Protein AF-A0A9P6NLD6-F1 (afdb_monomer_lite)

Organism: NCBI:txid708437

Secondary structure (DSSP, 8-state):
----PPP-----SSS--EEEEEEE-SSGGGGGHHHHHHHHTTSTTEEEEEEE-TTGGGSS-GGG-B-TTSPBPEEEEHHHHT-----TTT--TT--GGG-GGGHHHHHHHHHHHTT--

Sequence (118 aa):
MNTKTRPRFPVSETSARIHILLATTGSVASIKLPSIVKSLSIYFNIELQVVTTAHSLHFYEAAAVLTHDGEPVKVCKDADEWSVSSCSTCGIFGRFITDCVEHQPEIERKKKKLFAIR

Radius of gyration: 18.7 Å; chains: 1; bounding box: 70×32×32 Å

Structure (mmCIF, N/CA/C/O backbone):
data_AF-A0A9P6NLD6-F1
#
_entry.id   AF-A0A9P6NLD6-F1
#
loop_
_atom_site.group_PDB
_atom_site.id
_atom_site.type_symbol
_atom_site.label_atom_id
_atom_site.label_alt_id
_atom_site.label_comp_id
_atom_site.label_asym_id
_atom_site.label_entity_id
_atom_site.label_seq_id
_atom_site.pdbx_PDB_ins_code
_atom_site.Cartn_x
_atom_site.Cartn_y
_atom_site.Cartn_z
_atom_site.occupancy
_atom_site.B_iso_or_equiv
_atom_site.auth_seq_id
_atom_site.auth_comp_id
_atom_site.auth_asym_id
_atom_site.auth_atom_id
_atom_site.pdbx_PDB_model_num
ATOM 1 N N . MET A 1 1 ? -36.172 8.563 -8.040 1.00 39.56 1 MET A N 1
ATOM 2 C CA . MET A 1 1 ? -34.849 8.779 -7.412 1.00 39.56 1 MET A CA 1
ATOM 3 C C . MET A 1 1 ? -34.334 7.428 -6.941 1.00 39.56 1 MET A C 1
ATOM 5 O O . MET A 1 1 ? -34.858 6.902 -5.974 1.00 39.56 1 MET A O 1
ATOM 9 N N . ASN A 1 2 ? -33.419 6.810 -7.690 1.00 39.44 2 ASN A N 1
ATOM 10 C CA . ASN A 1 2 ? -32.922 5.462 -7.405 1.00 39.44 2 ASN A CA 1
ATOM 11 C C . ASN A 1 2 ? -31.562 5.579 -6.703 1.00 39.44 2 ASN A C 1
ATOM 13 O O . ASN A 1 2 ? -30.545 5.843 -7.346 1.00 39.44 2 ASN A O 1
ATOM 17 N N . THR A 1 3 ? -31.552 5.471 -5.376 1.00 48.56 3 THR A N 1
ATOM 18 C CA . THR A 1 3 ? -30.322 5.439 -4.584 1.00 48.56 3 THR A CA 1
ATOM 19 C C . THR A 1 3 ? -29.716 4.049 -4.711 1.00 48.56 3 THR A C 1
ATOM 21 O O . THR A 1 3 ? -29.993 3.156 -3.918 1.00 48.56 3 THR A O 1
ATOM 24 N N . LYS A 1 4 ? -28.883 3.864 -5.741 1.00 39.88 4 LYS A N 1
ATOM 25 C CA . LYS A 1 4 ? -28.043 2.675 -5.902 1.00 39.88 4 LYS A CA 1
ATOM 26 C C . LYS A 1 4 ? -27.195 2.519 -4.637 1.00 39.88 4 LYS A C 1
ATOM 28 O O . LYS A 1 4 ? -26.175 3.192 -4.477 1.00 39.88 4 LYS A O 1
ATOM 33 N N . THR A 1 5 ? -27.654 1.686 -3.710 1.00 54.66 5 THR A N 1
ATOM 34 C CA . THR A 1 5 ? -26.928 1.349 -2.493 1.00 54.66 5 THR A CA 1
ATOM 35 C C . THR A 1 5 ? -25.617 0.714 -2.925 1.00 54.66 5 THR A C 1
ATOM 37 O O . THR A 1 5 ? -25.586 -0.269 -3.666 1.00 54.66 5 THR A O 1
ATOM 40 N N . ARG A 1 6 ? -24.503 1.352 -2.549 1.00 49.47 6 ARG A N 1
ATOM 41 C CA . ARG A 1 6 ? -23.178 0.791 -2.808 1.00 49.47 6 ARG A CA 1
ATOM 42 C C . ARG A 1 6 ? -23.108 -0.570 -2.111 1.00 49.47 6 ARG A C 1
ATOM 44 O O . ARG A 1 6 ? -23.616 -0.673 -0.992 1.00 49.47 6 ARG A O 1
ATOM 51 N N . PRO A 1 7 ? -22.513 -1.594 -2.742 1.00 46.56 7 PRO A N 1
ATOM 52 C CA . PRO A 1 7 ? -22.353 -2.892 -2.105 1.00 46.56 7 PRO A CA 1
ATOM 53 C C . PRO A 1 7 ? -21.633 -2.691 -0.770 1.00 46.56 7 PRO A C 1
ATOM 55 O O . PRO A 1 7 ? -20.515 -2.176 -0.722 1.00 46.56 7 PRO A O 1
ATOM 58 N N . ARG A 1 8 ? -22.324 -3.021 0.322 1.00 57.12 8 ARG A N 1
ATOM 59 C CA . ARG A 1 8 ? -21.760 -3.009 1.666 1.00 57.12 8 ARG A CA 1
ATOM 60 C C . ARG A 1 8 ? -21.069 -4.350 1.833 1.00 57.12 8 ARG A C 1
ATOM 62 O O . ARG A 1 8 ? -21.735 -5.380 1.842 1.00 57.12 8 ARG A O 1
ATOM 69 N N . PHE A 1 9 ? -19.742 -4.335 1.873 1.00 58.91 9 PHE A N 1
ATOM 70 C CA . PHE A 1 9 ? -18.972 -5.540 2.154 1.00 58.91 9 PHE A CA 1
ATOM 71 C C . PHE A 1 9 ? -19.460 -6.134 3.487 1.00 58.91 9 PHE A C 1
ATOM 73 O O . PHE A 1 9 ? -19.655 -5.366 4.436 1.00 58.91 9 PHE A O 1
ATOM 80 N N . PRO A 1 10 ? -19.728 -7.450 3.561 1.00 52.97 10 PRO A N 1
ATOM 81 C CA . PRO A 1 10 ? -20.160 -8.079 4.800 1.00 52.97 10 PRO A CA 1
ATOM 82 C C . PRO A 1 10 ? -19.017 -7.981 5.812 1.00 52.97 10 PRO A C 1
ATOM 84 O O . PRO A 1 10 ? -17.966 -8.592 5.643 1.00 52.97 10 PRO A O 1
ATOM 87 N N . VAL A 1 11 ? -19.205 -7.156 6.838 1.00 57.47 11 VAL A N 1
ATOM 88 C CA . VAL A 1 11 ? -18.256 -7.011 7.941 1.00 57.47 11 VAL A CA 1
ATOM 89 C C . VAL A 1 11 ? -18.599 -8.093 8.961 1.00 57.47 11 VAL A C 1
ATOM 91 O O . VAL A 1 11 ? -19.646 -8.020 9.597 1.00 57.47 11 VAL A O 1
ATOM 94 N N . SER A 1 12 ? -17.763 -9.126 9.077 1.00 54.00 12 SER A N 1
ATOM 95 C CA . SER A 1 12 ? -17.922 -10.173 10.092 1.00 54.00 12 SER A CA 1
ATOM 96 C C . SER A 1 12 ? -17.714 -9.584 11.490 1.00 54.00 12 SER A C 1
ATOM 98 O O . SER A 1 12 ? -16.707 -8.922 11.748 1.00 54.00 12 SER A O 1
ATOM 100 N N . GLU A 1 13 ? -18.670 -9.810 12.385 1.00 61.41 13 GLU A N 1
ATOM 101 C CA . GLU A 1 13 ? -18.724 -9.235 13.730 1.00 61.41 13 GLU A CA 1
ATOM 102 C C . GLU A 1 13 ? -17.678 -9.845 14.677 1.00 61.41 13 GLU A C 1
ATOM 104 O O . GLU A 1 13 ? -17.970 -10.695 15.508 1.00 61.41 13 GLU A O 1
ATOM 109 N N . THR A 1 14 ? -16.442 -9.365 14.591 1.00 53.03 14 THR A N 1
ATOM 110 C CA . THR A 1 14 ? -15.446 -9.486 15.664 1.00 53.03 14 THR A CA 1
ATOM 111 C C . THR A 1 14 ? -14.610 -8.215 15.654 1.00 53.03 14 THR A C 1
ATOM 113 O O . THR A 1 14 ? -13.715 -8.087 14.829 1.00 53.03 14 THR A O 1
ATOM 116 N N . SER A 1 15 ? -14.955 -7.247 16.518 1.00 58.44 15 SER A N 1
ATOM 117 C CA . SER A 1 15 ? -14.232 -5.975 16.736 1.00 58.44 15 SER A CA 1
ATOM 118 C C . SER A 1 15 ? -13.676 -5.360 15.439 1.00 58.44 15 SER A C 1
ATOM 120 O O . SER A 1 15 ? -12.470 -5.310 15.202 1.00 58.44 15 SER A O 1
ATOM 122 N N . ALA A 1 16 ? -14.589 -5.005 14.535 1.00 68.88 16 ALA A N 1
ATOM 123 C CA . ALA A 1 16 ? -14.303 -4.933 13.109 1.00 68.88 16 ALA A CA 1
ATOM 124 C C . ALA A 1 16 ? -13.475 -3.704 12.702 1.00 68.88 16 ALA A C 1
ATOM 126 O O . ALA A 1 16 ? -14.013 -2.678 12.277 1.00 68.88 16 ALA A O 1
ATOM 127 N N . ARG A 1 17 ? -12.149 -3.809 12.809 1.00 77.94 17 ARG A N 1
ATOM 128 C CA . ARG A 1 17 ? -11.248 -2.943 12.047 1.00 77.94 17 ARG A CA 1
ATOM 129 C C . 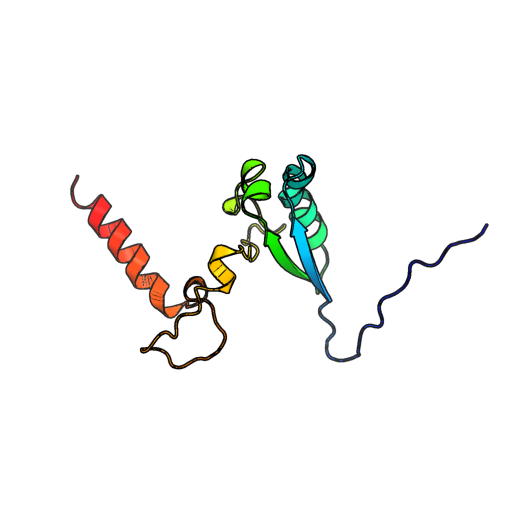ARG A 1 17 ? -11.374 -3.290 10.564 1.00 77.94 17 ARG A C 1
ATOM 131 O O . ARG A 1 17 ? -11.409 -4.460 10.190 1.00 77.94 17 ARG A O 1
ATOM 138 N N . ILE A 1 18 ? -11.477 -2.273 9.719 1.00 86.81 18 ILE A N 1
ATOM 139 C CA . ILE A 1 18 ? -11.543 -2.439 8.269 1.00 86.81 18 ILE A CA 1
ATOM 140 C C . ILE A 1 18 ? -10.109 -2.462 7.747 1.00 86.81 18 ILE A C 1
ATOM 142 O O . ILE A 1 18 ? -9.408 -1.454 7.804 1.00 86.81 18 ILE A O 1
ATOM 146 N N . HIS A 1 19 ? -9.684 -3.605 7.221 1.00 89.12 19 HIS A N 1
ATOM 147 C CA . HIS A 1 19 ? -8.382 -3.744 6.578 1.00 89.12 19 HIS A CA 1
ATOM 148 C C . HIS A 1 19 ? -8.505 -3.371 5.099 1.00 89.12 19 HIS A C 1
ATOM 150 O O . HIS A 1 19 ? -9.278 -3.984 4.359 1.00 89.12 19 HIS A O 1
ATOM 156 N N . ILE A 1 20 ? -7.761 -2.355 4.668 1.00 91.50 20 ILE A N 1
ATOM 157 C CA . ILE A 1 20 ? -7.763 -1.863 3.289 1.00 91.50 20 ILE A CA 1
ATOM 158 C C . ILE A 1 20 ? -6.368 -2.046 2.695 1.00 91.50 20 ILE A C 1
ATOM 160 O O . ILE A 1 20 ? -5.388 -1.477 3.177 1.00 91.50 20 ILE A O 1
ATOM 164 N N . LEU A 1 21 ? -6.303 -2.806 1.601 1.00 93.50 21 LEU A N 1
ATOM 165 C CA . LEU A 1 21 ? -5.102 -2.988 0.796 1.00 93.50 21 LEU A CA 1
ATOM 166 C C . LEU A 1 21 ? -5.178 -2.100 -0.451 1.00 93.50 21 LEU A C 1
ATOM 168 O O . LEU A 1 21 ? -6.075 -2.256 -1.281 1.00 93.50 21 LEU A O 1
ATOM 172 N N . LEU A 1 22 ? -4.242 -1.166 -0.588 1.00 94.44 22 LEU A N 1
ATOM 173 C CA . LEU A 1 22 ? -4.127 -0.288 -1.750 1.00 94.44 22 LEU A CA 1
ATOM 174 C C . LEU A 1 22 ? -3.026 -0.798 -2.675 1.00 94.44 22 LEU A C 1
ATOM 176 O O . LEU A 1 22 ? -1.867 -0.844 -2.282 1.00 94.44 22 LEU A O 1
ATOM 180 N N . ALA A 1 23 ? -3.368 -1.138 -3.914 1.00 94.50 23 ALA A N 1
ATOM 181 C CA . ALA A 1 23 ? -2.393 -1.559 -4.913 1.00 94.50 23 ALA A CA 1
ATOM 182 C C . ALA A 1 23 ? -2.096 -0.426 -5.906 1.00 94.50 23 ALA A C 1
ATOM 184 O O . ALA A 1 23 ? -3.024 0.184 -6.445 1.00 94.50 23 ALA A O 1
ATOM 185 N N . THR A 1 24 ? -0.817 -0.164 -6.182 1.00 95.31 24 THR A N 1
ATOM 186 C CA . THR A 1 24 ? -0.391 0.779 -7.227 1.00 95.31 24 THR A CA 1
ATOM 187 C C . THR A 1 24 ? 0.482 0.106 -8.275 1.00 95.31 24 THR A C 1
ATOM 189 O O . THR A 1 24 ? 1.404 -0.657 -7.978 1.00 95.31 24 THR A O 1
ATOM 192 N N . THR A 1 25 ? 0.206 0.435 -9.532 1.00 94.50 25 THR A N 1
ATOM 193 C CA . THR A 1 25 ? 0.921 -0.075 -10.706 1.00 94.50 25 THR A CA 1
ATOM 194 C C . THR A 1 25 ? 1.599 1.070 -11.467 1.00 94.50 25 THR A C 1
ATOM 196 O O . THR A 1 25 ? 1.491 2.235 -11.069 1.00 94.50 25 THR A O 1
ATOM 199 N N . GLY A 1 26 ? 2.338 0.755 -12.537 1.00 92.44 26 GLY A N 1
ATOM 200 C CA . GLY A 1 26 ? 3.063 1.708 -13.392 1.00 92.44 26 GLY A CA 1
ATOM 201 C C . GLY A 1 26 ? 2.164 2.651 -14.202 1.00 92.44 26 GLY A C 1
ATOM 202 O O . GLY A 1 26 ? 2.213 2.669 -15.426 1.00 92.44 26 GLY A O 1
ATOM 203 N N . SER A 1 27 ? 1.331 3.428 -13.517 1.00 94.19 27 SER A N 1
ATOM 204 C CA . SER A 1 27 ? 0.500 4.495 -14.058 1.00 94.19 27 SER A CA 1
ATOM 205 C C . SER A 1 27 ? 0.871 5.805 -13.382 1.00 94.19 27 SER A C 1
ATOM 207 O O . SER A 1 27 ? 1.092 5.846 -12.173 1.00 94.19 27 SER A O 1
ATOM 209 N N . VAL A 1 28 ? 0.833 6.899 -14.142 1.00 95.25 28 VAL A N 1
ATOM 210 C CA . VAL A 1 28 ? 1.027 8.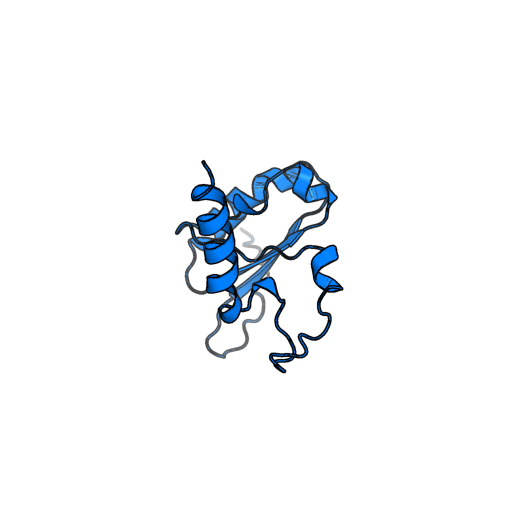258 -13.613 1.00 95.25 28 VAL A CA 1
ATOM 211 C C . VAL A 1 28 ? 0.022 8.568 -12.494 1.00 95.25 28 VAL A C 1
ATOM 213 O O . VAL A 1 28 ? 0.318 9.345 -11.590 1.00 95.25 28 VAL A O 1
ATOM 216 N N . ALA A 1 29 ? -1.147 7.915 -12.490 1.00 94.25 29 ALA A N 1
ATOM 217 C CA . ALA A 1 29 ? -2.142 8.052 -11.427 1.00 94.25 29 ALA A CA 1
ATOM 218 C C . ALA A 1 29 ? -1.605 7.682 -10.028 1.00 94.25 29 ALA A C 1
ATOM 220 O O . ALA A 1 29 ? -2.121 8.192 -9.030 1.00 94.25 29 ALA A O 1
ATOM 221 N N . SER A 1 30 ? -0.557 6.857 -9.949 1.00 95.69 30 SER A N 1
ATOM 222 C CA . SER A 1 30 ? 0.054 6.406 -8.695 1.00 95.69 30 SER A CA 1
ATOM 223 C C . SER A 1 30 ? 0.671 7.540 -7.872 1.00 95.69 30 SER A C 1
ATOM 225 O O . SER A 1 30 ? 0.751 7.414 -6.653 1.00 95.69 30 SER A O 1
ATOM 227 N N . ILE A 1 31 ? 0.983 8.694 -8.479 1.00 96.06 31 ILE A N 1
ATOM 228 C CA . ILE A 1 31 ? 1.428 9.898 -7.751 1.00 96.06 31 ILE A CA 1
ATOM 229 C C . ILE A 1 31 ? 0.404 10.384 -6.709 1.00 96.06 31 ILE A C 1
ATOM 231 O O . ILE A 1 31 ? 0.755 11.070 -5.754 1.00 96.06 31 ILE A O 1
ATOM 235 N N . LYS A 1 32 ? -0.880 10.025 -6.868 1.00 95.62 32 LYS A N 1
ATOM 236 C CA . LYS A 1 32 ? -1.955 10.415 -5.942 1.00 95.62 32 LYS A CA 1
ATOM 237 C C . LYS A 1 32 ? -2.042 9.525 -4.705 1.00 95.62 32 LYS A C 1
ATOM 239 O O . LYS A 1 32 ? -2.811 9.849 -3.799 1.00 95.62 32 LYS A O 1
ATOM 244 N N . LEU A 1 33 ? -1.278 8.433 -4.644 1.00 95.75 33 LEU A N 1
ATOM 245 C CA . LEU A 1 33 ? -1.334 7.489 -3.532 1.00 95.75 33 LEU A CA 1
ATOM 246 C C . LEU A 1 33 ? -1.137 8.164 -2.161 1.00 95.75 33 LEU A C 1
ATOM 248 O O . LEU A 1 33 ? -1.989 7.935 -1.303 1.00 95.75 33 LEU A O 1
ATOM 252 N N . PRO A 1 34 ? -0.124 9.027 -1.931 1.00 94.81 34 PRO A N 1
ATOM 253 C CA . PRO A 1 34 ? 0.046 9.685 -0.634 1.00 94.81 34 PRO A CA 1
ATOM 254 C C . PRO A 1 34 ? -1.188 10.484 -0.197 1.00 94.81 34 PRO A C 1
ATOM 256 O O . PRO A 1 34 ? -1.591 10.436 0.962 1.00 94.81 34 PRO A O 1
ATOM 259 N N . SER A 1 35 ? -1.848 11.170 -1.138 1.00 95.56 35 SER A N 1
ATOM 260 C CA . SER A 1 35 ? -3.077 11.915 -0.845 1.00 95.56 35 SER A CA 1
ATOM 261 C C . SER A 1 35 ? -4.237 10.986 -0.489 1.00 95.56 35 SER A C 1
ATOM 263 O O . SER A 1 35 ? -5.009 11.306 0.410 1.00 95.56 35 SER A O 1
ATOM 265 N N . ILE A 1 36 ? -4.367 9.849 -1.179 1.00 95.31 36 ILE A N 1
ATOM 266 C CA . ILE A 1 36 ? -5.410 8.850 -0.906 1.00 95.31 36 ILE A CA 1
ATOM 267 C C . ILE A 1 36 ? -5.208 8.247 0.486 1.00 95.31 36 ILE A C 1
ATOM 269 O O . ILE A 1 36 ? -6.162 8.164 1.258 1.00 95.31 36 ILE A O 1
ATOM 273 N N . VAL A 1 37 ? -3.970 7.881 0.826 1.00 95.12 37 VAL A N 1
ATOM 274 C CA . VAL A 1 37 ? -3.614 7.337 2.144 1.00 95.12 37 VAL A CA 1
ATOM 275 C C . VAL A 1 37 ? -3.921 8.346 3.244 1.00 95.12 37 VAL A C 1
ATOM 277 O O . VAL A 1 37 ? -4.591 7.996 4.216 1.00 95.12 37 VAL A O 1
ATOM 280 N N . LYS A 1 38 ? -3.534 9.612 3.059 1.00 94.44 38 LYS A N 1
ATOM 281 C CA . LYS A 1 38 ? -3.829 10.675 4.022 1.00 94.44 38 LYS A CA 1
ATOM 282 C C . LYS A 1 38 ? -5.331 10.850 4.247 1.00 94.44 38 LYS A C 1
ATOM 284 O O . LYS A 1 38 ? -5.755 10.961 5.389 1.00 94.44 38 LYS A O 1
ATOM 289 N N . SER A 1 39 ? -6.139 10.842 3.185 1.00 94.44 39 SER A N 1
ATOM 290 C CA . SER A 1 39 ? -7.598 10.973 3.301 1.00 94.44 39 SER A CA 1
ATOM 291 C C . SER A 1 39 ? -8.263 9.756 3.947 1.00 94.44 39 SER A C 1
ATOM 293 O O . SER A 1 39 ? -9.195 9.920 4.729 1.00 94.44 39 SER A O 1
ATOM 295 N N . LEU A 1 40 ? -7.800 8.542 3.643 1.00 92.00 40 LEU A N 1
ATOM 296 C CA . LEU A 1 40 ? -8.353 7.314 4.223 1.00 92.00 40 LEU A CA 1
ATOM 297 C C . LEU A 1 40 ? -7.960 7.130 5.691 1.00 92.00 40 LEU A C 1
ATOM 299 O O . LEU A 1 40 ? -8.744 6.600 6.471 1.00 92.00 40 LEU A O 1
ATOM 303 N N . SER A 1 41 ? -6.783 7.614 6.076 1.00 90.88 41 SER A N 1
ATOM 304 C CA . SER A 1 41 ? -6.288 7.549 7.451 1.00 90.88 41 SER A CA 1
ATOM 305 C C . SER A 1 41 ? -7.074 8.418 8.441 1.00 90.88 41 SER A C 1
ATOM 307 O O . SER A 1 41 ? -6.887 8.261 9.641 1.00 90.88 41 SER A O 1
ATOM 309 N N . ILE A 1 42 ? -7.929 9.333 7.970 1.00 91.06 42 ILE A N 1
ATOM 310 C CA . ILE A 1 42 ? -8.769 10.185 8.832 1.00 91.06 42 ILE A CA 1
ATOM 311 C C . ILE A 1 42 ? -9.887 9.368 9.496 1.00 91.06 42 ILE A C 1
ATOM 313 O O . ILE A 1 42 ? -10.404 9.739 10.550 1.00 91.06 42 ILE A O 1
ATOM 317 N N . TYR A 1 43 ? -10.300 8.263 8.877 1.00 88.44 43 TYR A N 1
ATOM 318 C CA . TYR A 1 43 ? -11.389 7.449 9.394 1.00 88.44 43 TYR A CA 1
ATOM 319 C C . TYR A 1 43 ? -10.899 6.531 10.516 1.00 88.44 43 TYR A C 1
ATOM 321 O O . TYR A 1 43 ? -9.944 5.772 10.356 1.00 88.44 43 TYR A O 1
ATOM 329 N N . PHE A 1 44 ? -11.606 6.561 11.645 1.00 75.94 44 PHE A N 1
ATOM 330 C CA . PHE A 1 44 ? -11.367 5.642 12.7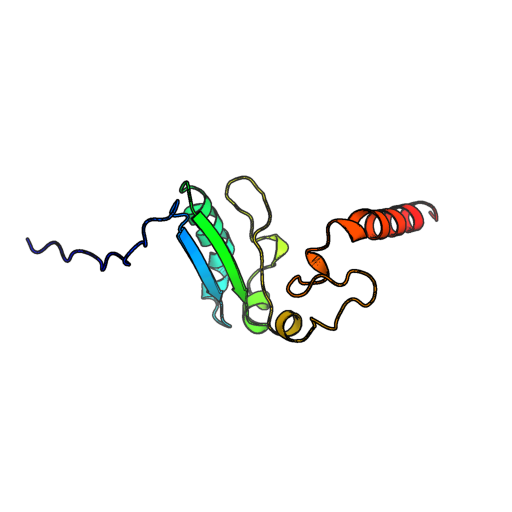52 1.00 75.94 44 PHE A CA 1
ATOM 331 C C . PHE A 1 44 ? -11.605 4.186 12.323 1.00 75.94 44 PHE A C 1
ATOM 333 O O . PHE A 1 44 ? -12.447 3.902 11.470 1.00 75.94 44 PHE A O 1
ATOM 340 N N . ASN A 1 45 ? -10.872 3.261 12.952 1.00 84.12 45 ASN A N 1
ATOM 341 C CA . ASN A 1 45 ? -10.998 1.811 12.766 1.00 84.12 45 ASN A CA 1
ATOM 342 C C . ASN A 1 45 ? -10.541 1.275 11.397 1.00 84.12 45 ASN A C 1
ATOM 344 O O . ASN A 1 45 ? -10.953 0.178 11.021 1.00 84.12 45 ASN A O 1
ATOM 348 N N . ILE A 1 46 ? -9.678 1.989 10.671 1.00 88.06 46 ILE A N 1
ATOM 349 C CA . ILE A 1 46 ? -9.086 1.492 9.421 1.00 88.06 46 ILE A CA 1
ATOM 350 C C . ILE A 1 46 ? -7.618 1.116 9.630 1.00 88.06 46 ILE A C 1
ATOM 352 O O . ILE A 1 46 ? -6.857 1.863 10.241 1.00 88.06 46 ILE A O 1
ATOM 356 N N . GLU A 1 47 ? -7.214 -0.029 9.084 1.00 87.75 47 GLU A N 1
ATOM 357 C CA . GLU A 1 47 ? -5.811 -0.401 8.914 1.00 87.75 47 GLU A CA 1
ATOM 358 C C . GLU A 1 47 ? -5.463 -0.378 7.422 1.00 87.75 47 GLU A C 1
ATOM 360 O O . GLU A 1 47 ? -6.113 -1.050 6.616 1.00 87.75 47 GLU A O 1
ATOM 365 N N . LEU A 1 48 ? -4.455 0.414 7.051 1.00 91.75 48 LEU A N 1
ATOM 366 C CA . LEU A 1 48 ? -4.021 0.592 5.667 1.00 91.75 48 LEU A CA 1
ATOM 367 C C . LEU A 1 48 ? -2.709 -0.141 5.412 1.00 91.75 48 LEU A C 1
ATOM 369 O O . LEU A 1 48 ? -1.757 -0.030 6.184 1.00 91.75 48 LEU A O 1
ATOM 373 N N . GLN A 1 49 ? -2.646 -0.827 4.278 1.00 92.62 49 GLN A N 1
ATOM 374 C CA . GLN A 1 49 ? -1.418 -1.387 3.727 1.00 92.62 49 GLN A CA 1
ATOM 375 C C . GLN A 1 49 ? -1.355 -1.069 2.236 1.00 92.62 49 GLN A C 1
ATOM 377 O O . GLN A 1 49 ? -2.385 -1.000 1.560 1.00 92.62 49 GLN A O 1
ATOM 382 N N . VAL A 1 50 ? -0.151 -0.865 1.715 1.00 94.31 50 VAL A N 1
ATOM 383 C CA . VAL A 1 50 ? 0.067 -0.538 0.307 1.00 94.31 50 VAL A CA 1
ATOM 384 C C . VAL A 1 50 ? 0.917 -1.623 -0.341 1.00 94.31 50 VAL A C 1
ATOM 386 O O . VAL A 1 50 ? 1.961 -1.979 0.188 1.00 94.31 50 VAL A O 1
ATOM 389 N N . VAL A 1 51 ? 0.504 -2.110 -1.507 1.00 94.44 51 VAL A N 1
ATOM 390 C CA . VAL A 1 51 ? 1.298 -2.990 -2.374 1.00 94.44 51 VAL A CA 1
ATOM 391 C C . VAL A 1 51 ? 1.686 -2.219 -3.621 1.00 94.44 51 VAL A C 1
ATOM 393 O O . VAL A 1 51 ? 0.849 -1.580 -4.262 1.00 94.44 51 VAL A O 1
ATOM 396 N N . THR A 1 52 ? 2.968 -2.250 -3.960 1.00 93.50 52 THR A N 1
ATOM 397 C CA . THR A 1 52 ? 3.522 -1.374 -4.992 1.00 93.50 52 THR A CA 1
ATOM 398 C C . THR A 1 52 ? 4.401 -2.158 -5.947 1.00 93.50 52 THR A C 1
ATOM 400 O O . THR A 1 52 ? 5.234 -2.965 -5.535 1.00 93.50 52 THR A O 1
ATOM 403 N N . THR A 1 53 ? 4.217 -1.911 -7.241 1.00 93.56 53 THR A N 1
ATOM 404 C CA . THR A 1 53 ? 5.141 -2.404 -8.271 1.00 93.56 53 THR A CA 1
ATOM 405 C C . THR A 1 53 ? 6.388 -1.521 -8.340 1.00 93.56 53 THR A C 1
ATOM 407 O O . THR A 1 53 ? 6.317 -0.327 -8.057 1.00 93.56 53 THR A O 1
ATOM 410 N N . ALA A 1 54 ? 7.516 -2.050 -8.823 1.00 91.19 54 ALA A N 1
ATOM 411 C CA . ALA A 1 54 ? 8.719 -1.237 -9.047 1.00 91.19 54 ALA A CA 1
ATOM 412 C C . ALA A 1 54 ? 8.447 -0.003 -9.936 1.00 91.19 54 ALA A C 1
ATOM 414 O O . ALA A 1 54 ? 8.921 1.091 -9.652 1.00 91.19 54 ALA A O 1
ATOM 415 N N . HIS A 1 55 ? 7.598 -0.155 -10.958 1.00 93.06 55 HIS A N 1
ATOM 416 C CA . HIS A 1 55 ? 7.229 0.917 -11.884 1.00 93.06 55 HIS A CA 1
ATOM 417 C C . HIS A 1 55 ? 6.413 2.043 -11.229 1.00 93.06 55 HIS A C 1
ATOM 419 O O . HIS A 1 55 ? 6.486 3.184 -11.679 1.00 93.06 55 HIS A O 1
ATOM 425 N N . SER A 1 56 ? 5.628 1.757 -10.183 1.00 92.25 56 SER A N 1
ATOM 426 C CA . SER A 1 56 ? 4.819 2.784 -9.513 1.00 92.25 56 SER A CA 1
ATOM 427 C C . SER A 1 56 ? 5.660 3.689 -8.614 1.00 92.25 56 SER A C 1
ATOM 429 O O . SER A 1 56 ? 5.371 4.883 -8.523 1.00 92.25 56 SER A O 1
ATOM 431 N N . LEU A 1 57 ? 6.742 3.153 -8.040 1.00 91.00 57 LEU A N 1
ATOM 432 C CA . LEU A 1 57 ? 7.710 3.894 -7.223 1.00 91.00 57 LEU A CA 1
ATOM 433 C C . LEU A 1 57 ? 8.488 4.957 -8.016 1.00 91.00 57 LEU A C 1
ATOM 435 O O . LEU A 1 57 ? 9.074 5.849 -7.421 1.00 91.00 57 LEU A O 1
ATOM 439 N N . HIS A 1 58 ? 8.454 4.932 -9.353 1.00 93.44 58 HIS A N 1
ATOM 440 C CA . HIS A 1 58 ? 8.996 6.037 -10.154 1.00 93.44 58 HIS A CA 1
ATOM 441 C C . HIS A 1 58 ? 8.183 7.333 -10.014 1.00 93.44 58 HIS A C 1
ATOM 443 O O . HIS A 1 58 ? 8.698 8.409 -10.310 1.00 93.44 58 HIS A O 1
ATOM 449 N N . PHE A 1 59 ? 6.914 7.246 -9.600 1.00 93.94 59 PHE A N 1
ATOM 450 C CA . PHE A 1 59 ? 6.017 8.401 -9.514 1.00 93.94 59 PHE A CA 1
ATOM 451 C C . PHE A 1 59 ? 5.909 8.987 -8.104 1.00 93.94 59 PHE A C 1
ATOM 453 O O . PHE A 1 59 ? 5.422 10.106 -7.957 1.00 93.94 59 PHE A O 1
ATOM 460 N N . TYR A 1 60 ? 6.313 8.249 -7.069 1.00 93.00 60 TYR A N 1
ATOM 461 C CA . TYR A 1 60 ? 6.286 8.707 -5.683 1.00 93.00 60 TYR A CA 1
ATOM 462 C C . TYR A 1 60 ? 7.283 7.921 -4.829 1.00 93.00 60 TYR A C 1
ATOM 464 O O . TYR A 1 60 ? 7.551 6.749 -5.072 1.00 93.00 60 TYR A O 1
ATOM 472 N N . GLU A 1 61 ? 7.757 8.555 -3.762 1.00 91.19 61 GLU A N 1
ATOM 473 C CA . GLU A 1 61 ? 8.631 7.917 -2.780 1.00 91.19 61 GLU A CA 1
ATOM 474 C C . GLU A 1 61 ? 7.826 7.160 -1.723 1.00 91.19 61 GLU A C 1
ATOM 476 O O . GLU A 1 61 ? 6.840 7.675 -1.191 1.00 91.19 61 GLU A O 1
ATOM 481 N N . ALA A 1 62 ? 8.279 5.963 -1.339 1.00 89.62 62 ALA A N 1
ATOM 482 C CA . ALA A 1 62 ? 7.626 5.180 -0.283 1.00 89.62 62 ALA A CA 1
ATOM 483 C C . ALA A 1 62 ? 7.588 5.936 1.061 1.00 89.62 62 ALA A C 1
ATOM 485 O O . ALA A 1 62 ? 6.611 5.836 1.797 1.00 89.62 62 ALA A O 1
ATOM 486 N N . ALA A 1 63 ? 8.604 6.760 1.341 1.00 89.88 63 ALA A N 1
ATOM 487 C CA . ALA A 1 63 ? 8.663 7.609 2.533 1.00 89.88 63 ALA A CA 1
ATOM 488 C C . ALA A 1 63 ? 7.609 8.734 2.545 1.00 89.88 63 ALA A C 1
ATOM 490 O O . ALA A 1 63 ? 7.296 9.267 3.605 1.00 89.88 63 ALA A O 1
ATOM 491 N N . ALA A 1 64 ? 7.050 9.098 1.385 1.00 91.00 64 ALA A N 1
ATOM 492 C CA . ALA A 1 64 ? 5.982 10.091 1.293 1.00 91.00 64 ALA A CA 1
ATOM 493 C C . ALA A 1 64 ? 4.602 9.510 1.650 1.00 91.00 64 ALA A C 1
ATOM 495 O O . ALA A 1 64 ? 3.634 10.259 1.790 1.00 91.00 64 ALA A O 1
ATOM 496 N N . VAL A 1 65 ? 4.489 8.184 1.786 1.00 93.31 65 VAL A N 1
ATOM 497 C CA . VAL A 1 65 ? 3.242 7.495 2.125 1.00 93.31 65 VAL A CA 1
ATOM 498 C C . VAL A 1 65 ? 3.042 7.519 3.641 1.00 93.31 65 VAL A C 1
ATOM 500 O O . VAL A 1 65 ? 3.356 6.568 4.358 1.00 93.31 65 VAL A O 1
ATOM 503 N N . LEU A 1 66 ? 2.518 8.644 4.118 1.00 93.38 66 LEU A N 1
ATOM 504 C CA . LEU A 1 66 ? 2.246 8.890 5.529 1.00 93.38 66 LEU A CA 1
ATOM 505 C C . LEU A 1 66 ? 0.739 8.930 5.793 1.00 93.38 66 LEU A C 1
ATOM 507 O O . LEU A 1 66 ? -0.053 9.398 4.968 1.00 93.38 66 LEU A O 1
ATOM 511 N N . THR A 1 67 ? 0.358 8.451 6.970 1.00 90.94 67 THR A N 1
ATOM 512 C CA . THR A 1 67 ? -0.975 8.646 7.546 1.00 90.94 67 THR A CA 1
ATOM 513 C C . THR A 1 67 ? -1.260 10.129 7.790 1.00 90.94 67 THR A C 1
ATOM 515 O O . THR A 1 67 ? -0.380 10.989 7.686 1.00 90.94 67 THR A O 1
ATOM 518 N N . HIS A 1 68 ? -2.509 10.446 8.134 1.00 91.50 68 HIS A N 1
ATOM 519 C CA . HIS A 1 68 ? -2.876 11.808 8.519 1.00 91.50 68 HIS A CA 1
ATOM 520 C C . HIS A 1 68 ? -2.049 12.321 9.711 1.00 91.50 68 HIS A C 1
ATOM 522 O O . HIS A 1 68 ? -1.683 13.496 9.731 1.00 91.50 68 HIS A O 1
ATOM 528 N N . ASP A 1 69 ? -1.696 11.424 10.632 1.00 89.25 69 ASP A N 1
ATOM 529 C CA . ASP A 1 69 ? -0.967 11.733 11.864 1.00 89.25 69 ASP A CA 1
ATOM 530 C C . ASP A 1 69 ? 0.561 11.745 11.676 1.00 89.25 69 ASP A C 1
ATOM 532 O O . ASP A 1 69 ? 1.302 12.043 12.607 1.00 89.25 69 ASP A O 1
ATOM 536 N N . GLY A 1 70 ? 1.043 11.474 10.456 1.00 88.88 70 GLY A N 1
ATOM 537 C CA . GLY A 1 70 ? 2.468 11.477 10.117 1.00 88.88 70 GLY A CA 1
ATOM 538 C C . GLY A 1 70 ? 3.173 10.133 10.307 1.00 88.88 70 GLY A C 1
ATOM 539 O O . GLY A 1 70 ? 4.357 10.027 9.997 1.00 88.88 70 GLY A O 1
ATOM 540 N N . GLU A 1 71 ? 2.458 9.097 10.743 1.00 88.06 71 GLU A N 1
ATOM 541 C CA . GLU A 1 71 ? 2.997 7.742 10.866 1.00 88.06 71 GLU A CA 1
ATOM 542 C C . GLU A 1 71 ? 3.182 7.089 9.486 1.00 88.06 71 GLU A C 1
ATOM 544 O O . GLU A 1 71 ? 2.296 7.218 8.628 1.00 88.06 71 GLU A O 1
ATOM 549 N N . PRO A 1 72 ? 4.293 6.373 9.248 1.00 89.88 72 PRO A N 1
ATOM 550 C CA . PRO A 1 72 ? 4.539 5.689 7.986 1.00 89.88 72 PRO A CA 1
ATOM 551 C C . PRO A 1 72 ? 3.595 4.497 7.801 1.00 89.88 72 PRO A C 1
ATOM 553 O O . PRO A 1 72 ? 3.389 3.693 8.710 1.00 89.88 72 PRO A O 1
ATOM 556 N N . VAL A 1 73 ? 3.043 4.352 6.595 1.00 90.00 73 VAL A N 1
ATOM 557 C CA . VAL A 1 73 ? 2.213 3.192 6.234 1.00 90.00 73 VAL A CA 1
ATOM 558 C C . VAL A 1 73 ? 3.084 2.080 5.659 1.00 90.00 73 VAL A C 1
ATOM 560 O O . VAL A 1 73 ? 4.050 2.340 4.943 1.00 90.00 73 VAL A O 1
ATOM 563 N N . LYS A 1 74 ? 2.728 0.821 5.938 1.00 90.12 74 LYS A N 1
ATOM 564 C CA . LYS A 1 74 ? 3.429 -0.345 5.389 1.00 90.12 74 LYS A CA 1
ATOM 565 C C . LYS A 1 74 ? 3.307 -0.380 3.863 1.00 90.12 74 LYS A C 1
ATOM 567 O O . LYS A 1 74 ? 2.206 -0.522 3.330 1.00 90.12 74 LYS A O 1
ATOM 572 N N . VAL A 1 75 ? 4.448 -0.287 3.182 1.00 92.44 75 VAL A N 1
ATOM 573 C CA . VAL A 1 75 ? 4.567 -0.396 1.724 1.00 92.44 75 VAL A 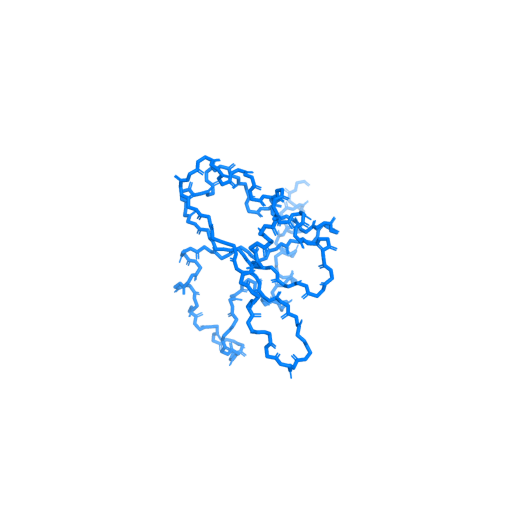CA 1
ATOM 574 C C . VAL A 1 75 ? 5.282 -1.700 1.385 1.00 92.44 75 VAL A C 1
ATOM 576 O O . VAL A 1 75 ? 6.488 -1.810 1.578 1.00 92.44 75 VAL A O 1
ATOM 579 N N . CYS A 1 76 ? 4.538 -2.675 0.875 1.00 89.94 76 CYS A N 1
ATOM 580 C CA . CYS A 1 76 ? 5.053 -3.951 0.398 1.00 89.94 76 CYS A CA 1
ATOM 581 C C . CYS A 1 76 ? 5.510 -3.819 -1.060 1.00 89.94 76 CYS A C 1
ATOM 583 O O . CYS A 1 76 ? 4.761 -3.326 -1.919 1.00 89.94 76 CYS A O 1
ATOM 585 N N . LYS A 1 77 ? 6.729 -4.273 -1.348 1.00 90.31 77 LYS A N 1
ATOM 586 C CA . LYS A 1 77 ? 7.279 -4.352 -2.705 1.00 90.31 77 LYS A CA 1
ATOM 587 C C . LYS A 1 77 ? 7.405 -5.809 -3.137 1.00 90.31 77 LYS A C 1
ATOM 589 O O . LYS A 1 77 ? 7.505 -6.708 -2.313 1.00 90.31 77 LYS A O 1
ATOM 594 N N . ASP A 1 78 ? 7.477 -6.021 -4.442 1.00 85.44 78 ASP A N 1
ATOM 595 C CA . ASP A 1 78 ? 7.693 -7.346 -5.039 1.00 85.44 78 ASP A CA 1
ATOM 596 C C . ASP A 1 78 ? 8.978 -8.029 -4.523 1.00 85.44 78 ASP A C 1
ATOM 598 O O . ASP A 1 78 ? 8.967 -9.189 -4.129 1.00 85.44 78 ASP A O 1
ATOM 602 N N . ALA A 1 79 ? 10.078 -7.273 -4.412 1.00 80.38 79 ALA A N 1
ATOM 603 C CA . ALA A 1 79 ? 11.341 -7.779 -3.867 1.00 80.38 79 ALA A CA 1
ATOM 604 C C . ALA A 1 79 ? 11.238 -8.197 -2.395 1.00 80.38 79 ALA A C 1
ATOM 606 O O . ALA A 1 79 ? 11.984 -9.072 -1.949 1.00 80.38 79 ALA A O 1
ATOM 607 N N . ASP A 1 80 ? 10.323 -7.571 -1.649 1.00 78.19 80 ASP A N 1
ATOM 608 C CA . ASP A 1 80 ? 10.104 -7.929 -0.264 1.00 78.19 80 ASP A CA 1
ATOM 609 C C . ASP A 1 80 ? 9.549 -9.360 -0.240 1.00 78.19 80 ASP A C 1
ATOM 611 O O . ASP A 1 80 ? 10.173 -10.204 0.393 1.00 78.19 80 ASP A O 1
ATOM 615 N N . GLU A 1 81 ? 8.499 -9.687 -1.004 1.00 73.19 81 GLU A N 1
ATOM 616 C CA . GLU A 1 81 ? 7.749 -10.965 -0.970 1.00 73.19 81 GLU A CA 1
ATOM 617 C C . GLU A 1 81 ? 8.609 -12.242 -0.880 1.00 73.19 81 GLU A C 1
ATOM 619 O O . GLU A 1 81 ? 8.246 -13.189 -0.182 1.00 73.19 81 GLU A O 1
ATOM 624 N N . TRP A 1 82 ? 9.788 -12.241 -1.496 1.00 68.62 82 TRP A N 1
ATOM 625 C CA . TRP A 1 82 ? 10.693 -13.394 -1.571 1.00 68.62 82 TRP A CA 1
ATOM 626 C C . TRP A 1 82 ? 11.895 -13.323 -0.617 1.00 68.62 82 TRP A C 1
ATOM 628 O O . TRP A 1 82 ? 12.657 -14.281 -0.494 1.00 68.62 82 TRP A O 1
ATOM 638 N N . SER A 1 83 ? 12.066 -12.204 0.084 1.00 58.38 83 SER A N 1
ATOM 639 C CA . SER A 1 83 ? 13.161 -11.951 1.031 1.00 58.38 83 SER A CA 1
ATOM 640 C C . SER A 1 83 ? 12.867 -12.398 2.468 1.00 58.38 83 SER A C 1
ATOM 642 O O . SER A 1 83 ? 13.687 -12.184 3.363 1.00 58.38 83 SER A O 1
ATOM 644 N N . VAL A 1 84 ? 11.751 -13.099 2.703 1.00 56.97 84 VAL A N 1
ATOM 645 C CA . VAL A 1 84 ? 11.514 -13.883 3.930 1.00 56.97 84 VAL A CA 1
ATOM 646 C C . VAL A 1 84 ? 12.416 -15.125 3.972 1.00 56.97 84 VAL A C 1
ATOM 648 O O . VAL A 1 84 ? 11.971 -16.257 4.137 1.00 56.97 84 VAL A O 1
ATOM 651 N N . SER A 1 85 ? 13.727 -14.925 3.843 1.00 43.00 85 SER A N 1
ATOM 652 C CA . SER A 1 85 ? 14.709 -15.900 4.293 1.00 43.00 85 SER A CA 1
ATOM 653 C C . SER A 1 85 ? 14.663 -15.925 5.817 1.00 43.00 85 SER A C 1
ATOM 655 O O . SER A 1 85 ? 14.878 -14.902 6.470 1.00 43.00 85 SER A O 1
ATOM 657 N N . SER A 1 86 ? 14.340 -17.091 6.370 1.00 43.97 86 SER A N 1
ATOM 658 C CA . SER A 1 86 ? 14.313 -17.392 7.801 1.00 43.97 86 SER A CA 1
ATOM 659 C C . SER A 1 86 ? 15.428 -16.675 8.569 1.00 43.97 86 SER A C 1
ATOM 661 O O . SER A 1 86 ? 16.609 -16.953 8.358 1.00 43.97 86 SER A O 1
ATOM 663 N N . CYS A 1 87 ? 15.063 -15.785 9.491 1.00 40.66 87 CYS A N 1
ATOM 664 C CA . CYS A 1 87 ? 16.007 -15.278 10.477 1.00 40.66 87 CYS A CA 1
ATOM 665 C C . CYS A 1 87 ? 16.320 -16.412 11.464 1.00 40.66 87 CYS A C 1
ATOM 667 O O . CYS A 1 87 ? 15.499 -16.737 12.328 1.00 40.66 87 CYS A O 1
ATOM 669 N N . SER A 1 88 ? 17.505 -17.015 11.332 1.00 45.38 88 SER A N 1
ATOM 670 C CA . SER A 1 88 ? 17.992 -18.130 12.162 1.00 45.38 88 SER A CA 1
ATOM 671 C C . SER A 1 88 ? 18.053 -17.795 13.657 1.00 45.38 88 SER A C 1
ATOM 673 O O . SER A 1 88 ? 18.155 -18.694 14.484 1.00 45.38 88 SER A O 1
ATOM 675 N N . THR A 1 89 ? 18.005 -16.508 14.007 1.00 44.84 89 THR A N 1
ATOM 676 C CA . THR A 1 89 ? 18.223 -16.008 15.368 1.00 44.84 89 THR A CA 1
ATOM 677 C C . THR A 1 89 ? 16.927 -15.734 16.139 1.00 44.84 89 THR A C 1
ATOM 679 O O . THR A 1 89 ? 16.976 -15.633 17.358 1.00 44.84 89 THR A O 1
ATOM 682 N N . CYS A 1 90 ? 15.773 -15.604 15.470 1.00 42.00 90 CYS A N 1
ATOM 683 C CA . CYS A 1 90 ? 14.526 -15.144 16.108 1.00 42.00 90 CYS A CA 1
ATOM 684 C C . CYS A 1 90 ? 13.401 -16.197 16.128 1.00 42.00 90 CYS A C 1
ATOM 686 O O . CYS A 1 90 ? 12.552 -16.153 17.011 1.00 42.00 90 CYS A O 1
ATOM 688 N N . GLY A 1 91 ? 13.372 -17.164 15.204 1.00 44.75 91 GLY A N 1
ATOM 689 C CA . GLY A 1 91 ? 12.401 -18.273 15.235 1.00 44.75 91 GLY A CA 1
ATOM 690 C C . GLY A 1 91 ? 10.914 -17.891 15.087 1.00 44.75 91 GLY A C 1
ATOM 691 O O . GLY A 1 91 ? 10.066 -18.779 15.067 1.00 44.75 91 GLY A O 1
ATOM 692 N N . ILE A 1 92 ? 10.570 -16.605 14.950 1.00 46.91 92 ILE A N 1
ATOM 693 C CA . ILE A 1 92 ? 9.193 -16.153 14.722 1.00 46.91 92 ILE A CA 1
ATOM 694 C C . ILE A 1 92 ? 8.892 -16.236 13.223 1.00 46.91 92 ILE A C 1
ATOM 696 O O . ILE A 1 92 ? 9.421 -15.476 12.412 1.00 46.91 92 ILE A O 1
ATOM 700 N N . PHE A 1 93 ? 8.031 -17.181 12.859 1.00 34.41 93 PHE A N 1
ATOM 701 C CA . PHE A 1 93 ? 7.529 -17.356 11.501 1.00 34.41 93 PHE A CA 1
ATOM 702 C C . PHE A 1 93 ? 6.537 -16.225 11.169 1.00 34.41 93 PHE A C 1
ATOM 704 O O . PHE A 1 93 ? 5.598 -15.987 11.925 1.00 34.41 93 PHE A O 1
ATOM 711 N N . GLY A 1 94 ? 6.725 -15.532 10.041 1.00 42.81 94 GLY A N 1
ATOM 712 C CA . GLY A 1 94 ? 5.711 -14.616 9.493 1.00 42.81 94 GLY A CA 1
ATOM 713 C C . GLY A 1 94 ? 5.908 -13.111 9.723 1.00 42.81 94 GLY A C 1
ATOM 714 O O . GLY A 1 94 ? 4.964 -12.352 9.505 1.00 42.81 94 GLY A O 1
ATOM 715 N N . ARG A 1 95 ? 7.105 -12.640 10.104 1.00 45.66 95 ARG A N 1
ATOM 716 C CA . ARG A 1 95 ? 7.462 -11.209 10.009 1.00 45.66 95 ARG A CA 1
ATOM 717 C C . ARG A 1 95 ? 8.612 -10.974 9.036 1.00 45.66 95 ARG A C 1
ATOM 719 O O . ARG A 1 95 ? 9.589 -11.714 9.020 1.00 45.66 95 ARG A O 1
ATOM 726 N N . PHE A 1 96 ? 8.478 -9.909 8.251 1.00 39.91 96 PHE A N 1
ATOM 727 C CA . PHE A 1 96 ? 9.553 -9.339 7.447 1.00 39.91 96 PHE A CA 1
ATOM 728 C C . PHE A 1 96 ? 10.661 -8.788 8.341 1.00 39.91 96 PHE A C 1
ATOM 730 O O . PHE A 1 96 ? 10.373 -8.198 9.380 1.00 39.91 96 PHE A O 1
ATOM 737 N N . ILE A 1 97 ? 11.917 -8.929 7.914 1.00 45.62 97 ILE A N 1
ATOM 738 C CA . ILE A 1 97 ? 13.118 -8.513 8.664 1.00 45.62 97 ILE A CA 1
ATOM 739 C C . ILE A 1 97 ? 13.064 -7.025 9.072 1.00 45.62 97 ILE A C 1
ATOM 741 O O . ILE A 1 97 ? 13.592 -6.648 10.116 1.00 45.62 97 ILE A O 1
ATOM 745 N N . THR A 1 98 ? 12.376 -6.177 8.301 1.00 42.81 98 THR A N 1
ATOM 746 C CA . THR A 1 98 ? 12.217 -4.741 8.591 1.00 42.81 98 THR A CA 1
ATOM 747 C C . THR A 1 98 ? 11.203 -4.426 9.697 1.00 42.81 98 THR A C 1
ATOM 749 O O . THR A 1 98 ? 11.229 -3.318 10.221 1.00 42.81 98 THR A O 1
ATOM 752 N N . ASP A 1 99 ? 10.347 -5.381 10.082 1.00 41.81 99 ASP A N 1
ATOM 753 C CA . ASP A 1 99 ? 9.349 -5.240 11.158 1.00 41.81 99 ASP A CA 1
ATOM 754 C C . ASP A 1 99 ? 9.875 -5.759 12.520 1.00 41.81 99 ASP A C 1
ATOM 756 O O . ASP A 1 99 ? 9.125 -5.853 13.503 1.00 41.81 99 ASP A O 1
ATOM 760 N N . CYS A 1 100 ? 11.159 -6.126 12.602 1.00 40.44 100 CYS A N 1
ATOM 761 C CA . CYS A 1 100 ? 11.824 -6.520 13.841 1.00 40.44 100 CYS A CA 1
ATOM 762 C C . CYS A 1 100 ? 12.310 -5.277 14.605 1.00 40.44 100 CYS A C 1
ATOM 764 O O . CYS A 1 100 ? 13.426 -4.799 14.402 1.00 40.44 100 CYS A O 1
ATOM 766 N N . VAL A 1 101 ? 11.495 -4.816 15.559 1.00 46.53 101 VAL A N 1
ATOM 767 C CA . VAL A 1 101 ? 11.841 -3.787 16.569 1.00 46.53 101 VAL A CA 1
ATOM 768 C C . VAL A 1 101 ? 13.155 -4.108 17.318 1.00 46.53 101 VAL A C 1
ATOM 770 O O . VAL A 1 101 ? 13.806 -3.217 17.854 1.00 46.53 101 VAL A O 1
ATOM 773 N N . GLU A 1 102 ? 13.613 -5.362 17.288 1.00 44.75 102 GLU A N 1
ATOM 774 C CA . GLU A 1 102 ? 14.870 -5.816 17.897 1.00 44.75 102 GLU A CA 1
ATOM 775 C C . GLU A 1 102 ? 16.151 -5.366 17.152 1.00 44.75 102 GLU A C 1
ATOM 777 O O . GLU A 1 102 ? 17.225 -5.354 17.746 1.00 44.75 102 GLU A O 1
ATOM 782 N N . HIS A 1 103 ? 16.078 -4.951 15.878 1.00 44.09 103 HIS A N 1
ATOM 783 C CA . HIS A 1 103 ? 17.251 -4.466 15.112 1.00 44.09 103 HIS A CA 1
ATOM 784 C C . HIS A 1 103 ? 17.388 -2.935 15.053 1.00 44.09 103 HIS A C 1
ATOM 786 O O . HIS A 1 103 ? 18.384 -2.411 14.539 1.00 44.09 103 HIS A O 1
ATOM 792 N N . GLN A 1 104 ? 16.446 -2.191 15.639 1.00 46.19 104 GLN A N 1
ATOM 793 C CA . GLN A 1 104 ? 16.522 -0.732 15.725 1.00 46.19 104 GLN A CA 1
ATOM 794 C C . GLN A 1 104 ? 17.800 -0.186 16.412 1.00 46.19 104 GLN A C 1
ATOM 796 O O . GLN A 1 104 ? 18.299 0.849 15.955 1.00 46.19 104 GLN A O 1
ATOM 801 N N . PRO A 1 105 ? 18.425 -0.846 17.418 1.00 44.66 105 PRO A N 1
ATOM 802 C CA . PRO A 1 105 ? 19.647 -0.306 18.020 1.00 44.66 105 PRO A CA 1
ATOM 803 C C . PRO A 1 105 ? 20.902 -0.446 17.136 1.00 44.66 105 PRO A C 1
ATOM 805 O O . PRO A 1 105 ? 21.863 0.301 17.335 1.00 44.66 105 PRO A O 1
ATOM 808 N N . GLU A 1 106 ? 20.934 -1.347 16.144 1.00 48.91 106 GLU A N 1
ATOM 809 C CA . GLU A 1 106 ? 22.139 -1.556 15.321 1.00 48.91 106 GLU A CA 1
ATOM 810 C C . GLU A 1 106 ? 22.258 -0.545 14.164 1.00 48.91 106 GLU A C 1
ATOM 812 O O . GLU A 1 106 ? 23.361 -0.089 13.838 1.00 48.91 106 GLU A O 1
ATOM 817 N N . ILE A 1 107 ? 21.128 -0.108 13.596 1.00 49.19 107 ILE A N 1
ATOM 818 C CA . ILE A 1 107 ? 21.092 0.925 12.546 1.00 49.19 107 ILE A CA 1
ATOM 819 C C . ILE A 1 107 ? 21.487 2.296 13.120 1.00 49.19 107 ILE A C 1
ATOM 821 O O . ILE A 1 107 ? 22.305 3.007 12.527 1.00 49.19 107 ILE A O 1
ATOM 825 N N . GLU A 1 108 ? 20.998 2.644 14.312 1.00 52.00 108 GLU A N 1
ATOM 826 C CA . GLU A 1 108 ? 21.375 3.886 15.005 1.00 52.00 108 GLU A CA 1
ATOM 827 C C . GLU A 1 108 ? 22.855 3.889 15.434 1.00 52.00 108 GLU A C 1
ATOM 829 O O . GLU A 1 108 ? 23.539 4.916 15.349 1.00 52.00 108 GLU A O 1
ATOM 834 N N . ARG A 1 109 ? 23.418 2.724 15.789 1.00 52.25 109 ARG A N 1
ATOM 835 C CA . ARG A 1 109 ? 24.853 2.590 16.097 1.00 52.25 109 ARG A CA 1
ATOM 836 C C . ARG A 1 109 ? 25.743 2.823 14.870 1.00 52.25 109 ARG A C 1
ATOM 838 O O . ARG A 1 109 ? 26.817 3.414 15.012 1.00 52.25 109 ARG A O 1
ATOM 845 N N . LYS A 1 110 ? 25.313 2.412 13.671 1.00 52.19 110 LYS A N 1
ATOM 846 C CA . LYS A 1 110 ? 26.048 2.666 12.415 1.00 52.19 110 LYS A CA 1
ATOM 847 C C . LYS A 1 110 ? 25.972 4.137 11.986 1.00 52.19 110 LYS A C 1
ATOM 849 O O . LYS A 1 110 ? 26.994 4.680 11.570 1.00 52.19 110 LYS A O 1
ATOM 854 N N . LYS A 1 111 ? 24.836 4.815 12.192 1.00 51.91 111 LYS A N 1
ATOM 855 C CA . LYS A 1 111 ? 24.714 6.270 11.960 1.00 51.91 111 LYS A CA 1
ATOM 856 C C . LYS A 1 111 ? 25.604 7.090 12.904 1.00 51.91 111 LYS A C 1
ATOM 858 O O . LYS A 1 111 ? 26.304 7.989 12.442 1.00 51.91 111 LYS A O 1
ATOM 863 N N . LYS A 1 112 ? 25.666 6.736 14.198 1.00 55.69 112 LYS A N 1
ATOM 864 C CA . LYS A 1 112 ? 26.561 7.402 15.170 1.00 55.69 112 LYS A CA 1
ATOM 865 C C . LYS A 1 112 ? 28.048 7.185 14.880 1.00 55.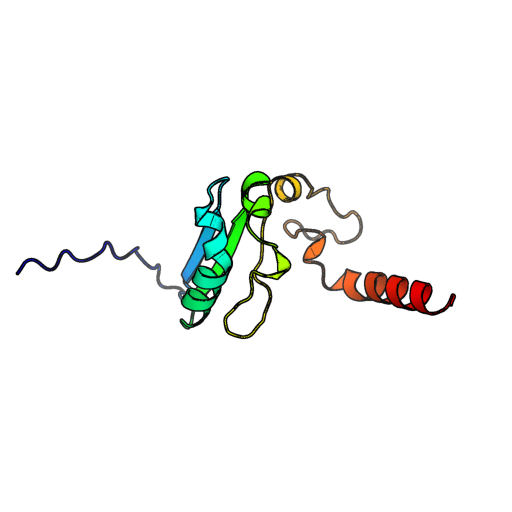69 112 LYS A C 1
ATOM 867 O O . LYS A 1 112 ? 28.836 8.100 15.084 1.00 55.69 112 LYS A O 1
ATOM 872 N N . LYS A 1 113 ? 28.446 6.006 14.386 1.00 52.56 113 LYS A N 1
ATOM 873 C CA . LYS A 1 113 ? 29.847 5.743 14.007 1.00 52.56 113 LYS A CA 1
ATOM 874 C C . LYS A 1 113 ? 30.288 6.533 12.774 1.00 52.56 113 LYS A C 1
ATOM 876 O O . LYS A 1 113 ? 31.449 6.913 12.704 1.00 52.56 113 LYS A O 1
ATOM 881 N N . LEU A 1 114 ? 29.381 6.798 11.834 1.00 50.03 114 LEU A N 1
ATOM 882 C CA . LEU A 1 114 ? 29.693 7.563 10.625 1.00 50.03 114 LEU A CA 1
ATOM 883 C C . LEU A 1 114 ? 29.832 9.071 10.906 1.00 50.03 114 LEU A C 1
ATOM 885 O O . LEU A 1 114 ? 30.660 9.733 10.292 1.00 50.03 114 LEU A O 1
ATOM 889 N N . PHE A 1 115 ? 29.081 9.596 11.879 1.00 48.84 115 PHE A N 1
ATOM 890 C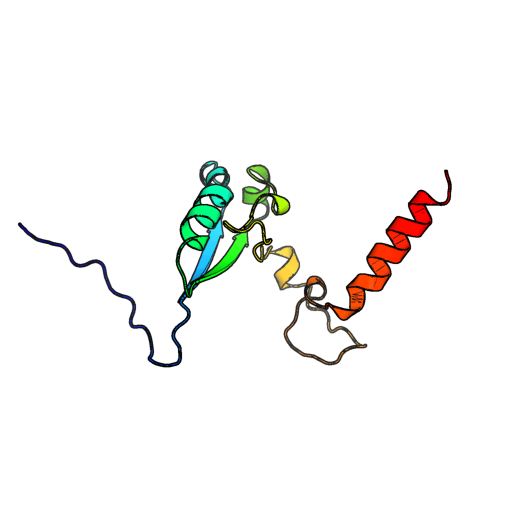 CA . PHE A 1 115 ? 29.170 10.995 12.322 1.00 48.84 115 PHE A CA 1
ATOM 891 C C . PHE A 1 115 ? 30.330 11.290 13.291 1.00 48.84 115 PHE A C 1
ATOM 893 O O . PHE A 1 115 ? 30.568 12.450 13.601 1.00 48.84 115 PHE A O 1
ATOM 900 N N . ALA A 1 116 ? 31.056 10.269 13.761 1.00 52.31 116 ALA A N 1
ATOM 901 C CA . ALA A 1 116 ? 32.193 10.418 14.676 1.00 52.31 116 ALA A CA 1
ATOM 902 C C . ALA A 1 116 ? 33.572 10.376 13.979 1.00 52.31 116 ALA A C 1
ATOM 904 O O . ALA A 1 116 ? 34.593 10.401 14.659 1.00 52.31 116 ALA A O 1
ATOM 905 N N . ILE A 1 117 ? 33.616 10.279 12.641 1.00 52.88 117 ILE A N 1
ATOM 906 C CA . ILE A 1 117 ? 34.859 10.241 11.837 1.00 52.88 117 ILE A CA 1
ATOM 907 C C . ILE A 1 117 ? 34.988 11.518 10.976 1.00 52.88 117 ILE A C 1
ATOM 909 O O . ILE A 1 117 ? 35.609 11.517 9.916 1.00 52.88 117 ILE A O 1
ATOM 913 N N . ARG A 1 118 ? 34.399 12.637 11.407 1.00 44.06 118 ARG A N 1
ATOM 914 C CA . ARG A 1 118 ? 34.632 13.943 10.783 1.00 44.06 118 ARG A CA 1
ATOM 915 C C . ARG A 1 118 ? 34.907 15.008 11.826 1.00 44.06 118 ARG A C 1
ATOM 917 O O . ARG A 1 118 ? 34.224 14.975 12.870 1.00 44.06 118 ARG A O 1
#

Foldseek 3Di:
DDPPPDDDDDQPPDLGQAEDEAEDDLDLCLLCQLVVQQVVLVDPRYAYAYEYEPNSCVNDPQQSNAYVVRHRHHYHYPVQVPQPPDPPPPPDPDDGPVPPPVCVVVVVVVVVVVVVPD

InterPro domains:
  IPR003382 Flavoprotein [PF02441] (19-63)
  IPR036551 Flavin prenyltransferase-like [G3DSA:3.40.50.1950] (2-109)
  IPR036551 Flavin prenyltransferase-like [SSF52507] (17-82)

pLDDT: mean 72.1, std 21.69, range [34.41, 96.06]